Protein AF-A0A3D4I4P0-F1 (afdb_monomer_lite)

Secondary structure (DSSP, 8-state):
--TT--HHHHHHHHHHHHHHHHT--SPPTT-STTT-TTTTS--HHHHHHHHHHHHHHHTT--GGGGSPP-

Radius of gyration: 15.29 Å; chains: 1; bounding box: 34×24×40 Å

Foldseek 3Di:
DQPPDDQQRVLVVVLVVLVCLLPDDDDDPQLDVVRDPPSVPDDSVVSNVVSVVVSVVSVPDGSVVVDDDD

Structure (mmCIF, N/CA/C/O backbone):
data_AF-A0A3D4I4P0-F1
#
_entry.id   AF-A0A3D4I4P0-F1
#
loop_
_atom_site.group_PDB
_atom_site.id
_atom_site.type_symbol
_atom_site.label_atom_id
_atom_site.label_alt_id
_atom_site.label_comp_id
_atom_site.label_asym_id
_atom_site.label_entity_id
_atom_site.label_seq_id
_atom_site.pdbx_PDB_ins_code
_atom_site.Cartn_x
_atom_site.Cartn_y
_atom_site.Cartn_z
_atom_site.occupancy
_atom_site.B_iso_or_equiv
_atom_site.auth_seq_id
_atom_site.auth_comp_id
_atom_site.auth_asym_id
_atom_site.auth_atom_id
_atom_site.pdbx_PDB_model_num
ATOM 1 N N . MET A 1 1 ? 8.010 8.624 11.866 1.00 69.06 1 MET A N 1
ATOM 2 C CA . MET A 1 1 ? 7.198 8.837 10.652 1.00 69.06 1 MET A CA 1
ATOM 3 C C . MET A 1 1 ? 5.749 9.239 10.945 1.00 69.06 1 MET A C 1
ATOM 5 O O . MET A 1 1 ? 5.216 9.973 10.138 1.00 69.06 1 MET A O 1
ATOM 9 N N . LEU A 1 2 ? 5.133 8.882 12.087 1.00 88.06 2 LEU A N 1
ATOM 10 C CA . LEU A 1 2 ? 3.776 9.349 12.467 1.00 88.06 2 LEU A CA 1
ATOM 11 C C . LEU A 1 2 ? 3.692 9.841 13.933 1.00 88.06 2 LEU A C 1
ATOM 13 O O . LEU A 1 2 ? 2.767 9.503 14.665 1.00 88.06 2 LEU A O 1
ATOM 17 N N . ARG A 1 3 ? 4.698 10.582 14.420 1.00 91.31 3 ARG A N 1
ATOM 18 C CA . ARG A 1 3 ? 4.706 11.041 15.825 1.00 91.31 3 ARG A CA 1
ATOM 19 C C . ARG A 1 3 ? 3.567 12.041 16.060 1.00 91.31 3 ARG A C 1
ATOM 21 O O . ARG A 1 3 ? 3.447 12.991 15.297 1.00 91.31 3 ARG A O 1
ATOM 28 N N . GLY A 1 4 ? 2.784 11.833 17.120 1.00 93.25 4 GLY A N 1
ATOM 29 C CA . GLY A 1 4 ? 1.685 12.725 17.518 1.00 93.25 4 GLY A CA 1
ATOM 30 C C . GLY A 1 4 ? 0.376 12.549 16.739 1.00 93.25 4 GLY A C 1
ATOM 31 O O . GLY A 1 4 ? -0.559 13.304 16.972 1.00 93.25 4 GLY A O 1
ATOM 32 N N . VAL A 1 5 ? 0.292 11.570 15.833 1.00 95.50 5 VAL A N 1
ATOM 33 C CA . VAL A 1 5 ? -0.939 11.256 15.093 1.00 95.50 5 VAL A CA 1
ATOM 34 C C . VAL A 1 5 ? -1.815 10.324 15.935 1.00 95.50 5 VAL A C 1
ATOM 36 O O . VAL A 1 5 ? -1.303 9.376 16.533 1.00 95.50 5 VAL A O 1
ATOM 39 N N . SER A 1 6 ? -3.123 10.588 15.988 1.00 96.69 6 SER A N 1
ATOM 40 C CA . SER A 1 6 ? -4.085 9.704 16.659 1.00 96.69 6 SER A CA 1
ATOM 41 C C . SER A 1 6 ? -4.203 8.357 15.932 1.00 96.69 6 SER A C 1
ATOM 43 O O . SER A 1 6 ? -3.903 8.247 14.740 1.00 96.69 6 SER A O 1
ATOM 45 N N . HIS A 1 7 ? -4.663 7.313 16.625 1.00 96.00 7 HIS A N 1
ATOM 46 C CA . HIS A 1 7 ? -4.879 6.011 15.986 1.00 96.00 7 HIS A CA 1
ATOM 47 C C . HIS A 1 7 ? -5.965 6.097 14.907 1.00 96.00 7 HIS A C 1
ATOM 49 O O . HIS A 1 7 ? -5.839 5.498 13.841 1.00 96.00 7 HIS A O 1
ATOM 55 N N . GLU A 1 8 ? -7.008 6.885 15.154 1.00 96.62 8 GLU A N 1
ATOM 56 C CA . GLU A 1 8 ? -8.104 7.140 14.227 1.00 96.62 8 GLU A CA 1
ATOM 57 C C . GLU A 1 8 ? -7.605 7.788 12.934 1.00 96.62 8 GLU A C 1
ATOM 59 O O . GLU A 1 8 ? -7.959 7.338 11.841 1.00 96.62 8 GLU A O 1
ATOM 64 N N . ASP A 1 9 ? -6.765 8.818 13.043 1.00 96.94 9 ASP A N 1
ATOM 65 C CA . ASP A 1 9 ? -6.224 9.516 11.876 1.00 96.94 9 ASP A CA 1
ATOM 66 C C . ASP A 1 9 ? -5.214 8.651 11.126 1.00 96.94 9 ASP A C 1
ATOM 68 O O . ASP A 1 9 ? -5.214 8.640 9.894 1.00 96.94 9 ASP A O 1
ATOM 72 N N . ALA A 1 10 ? -4.408 7.860 11.841 1.00 96.44 10 ALA A N 1
ATOM 73 C CA . ALA A 1 10 ? -3.503 6.899 11.223 1.00 96.44 10 ALA A CA 1
ATOM 74 C C . ALA A 1 10 ? -4.272 5.851 10.400 1.00 96.44 10 ALA A C 1
ATOM 76 O O . ALA A 1 10 ? -3.929 5.610 9.244 1.00 96.44 10 ALA A O 1
ATOM 77 N N . VAL A 1 11 ? -5.350 5.271 10.943 1.00 96.81 11 VAL A N 1
ATOM 78 C CA . VAL A 1 11 ? -6.182 4.290 10.222 1.00 96.81 11 VAL A CA 1
ATOM 79 C C . VAL A 1 11 ? -6.818 4.915 8.979 1.00 96.81 11 VAL A C 1
ATOM 81 O O . VAL A 1 11 ? -6.719 4.345 7.891 1.00 96.81 11 VAL A O 1
ATOM 84 N N . LYS A 1 12 ? -7.412 6.109 9.103 1.00 96.88 12 LYS A N 1
ATOM 85 C CA . LYS A 1 12 ? -7.991 6.834 7.956 1.00 96.88 12 LYS A CA 1
ATOM 86 C C . LYS A 1 12 ? -6.947 7.115 6.876 1.00 96.88 12 LYS A C 1
ATOM 88 O O . LYS A 1 12 ? -7.228 6.938 5.690 1.00 96.88 12 LYS A O 1
ATOM 93 N N . LEU A 1 13 ? -5.745 7.528 7.280 1.00 96.69 13 LEU A N 1
ATOM 94 C CA . LEU A 1 13 ? -4.644 7.810 6.366 1.00 96.69 13 LEU A CA 1
ATOM 95 C C . LEU A 1 13 ? -4.219 6.554 5.599 1.00 96.69 13 LEU A C 1
ATOM 97 O O . LEU A 1 13 ? -4.104 6.607 4.377 1.00 96.69 13 LEU A O 1
ATOM 101 N N . ILE A 1 14 ? -4.037 5.423 6.284 1.00 96.88 14 ILE A N 1
ATOM 102 C CA . ILE A 1 14 ? -3.659 4.157 5.641 1.00 96.88 14 ILE A CA 1
ATOM 103 C C . ILE A 1 14 ? -4.732 3.701 4.646 1.00 96.88 14 ILE A C 1
ATOM 105 O O . ILE A 1 14 ? -4.395 3.387 3.505 1.00 96.88 14 ILE A O 1
ATOM 109 N N . ILE A 1 15 ? -6.017 3.730 5.021 1.00 98.06 15 ILE A N 1
ATOM 110 C CA . ILE A 1 15 ? -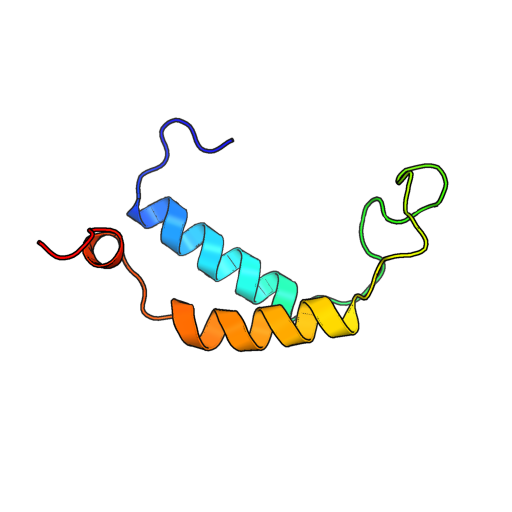7.122 3.369 4.113 1.00 98.06 15 ILE A CA 1
ATOM 111 C C . ILE A 1 15 ? -7.109 4.260 2.861 1.00 98.06 15 ILE A C 1
ATOM 113 O O . ILE A 1 15 ? -7.206 3.759 1.740 1.00 98.06 15 ILE A O 1
ATOM 117 N N . SER A 1 16 ? -6.925 5.572 3.037 1.00 98.00 16 SER A N 1
ATOM 118 C CA . SER A 1 16 ? -6.824 6.534 1.932 1.00 98.00 16 SER A CA 1
ATOM 119 C C . SER A 1 16 ? -5.635 6.244 1.008 1.00 98.00 16 SER A C 1
ATOM 121 O O . SER A 1 16 ? -5.783 6.229 -0.216 1.00 98.00 16 SER A O 1
ATOM 123 N N . ILE A 1 17 ? -4.458 5.950 1.570 1.00 97.56 17 ILE A N 1
ATOM 124 C CA . ILE A 1 17 ? -3.253 5.613 0.800 1.00 97.56 17 ILE A CA 1
ATOM 125 C C . ILE A 1 17 ? -3.466 4.337 -0.016 1.00 97.56 17 ILE A C 1
ATOM 127 O O . ILE A 1 17 ? -3.182 4.336 -1.212 1.00 97.56 17 ILE A O 1
ATOM 131 N N . PHE A 1 18 ? -4.018 3.278 0.580 1.00 98.44 18 PHE A N 1
ATOM 132 C CA . PHE A 1 18 ? -4.325 2.047 -0.154 1.00 98.44 18 PHE A CA 1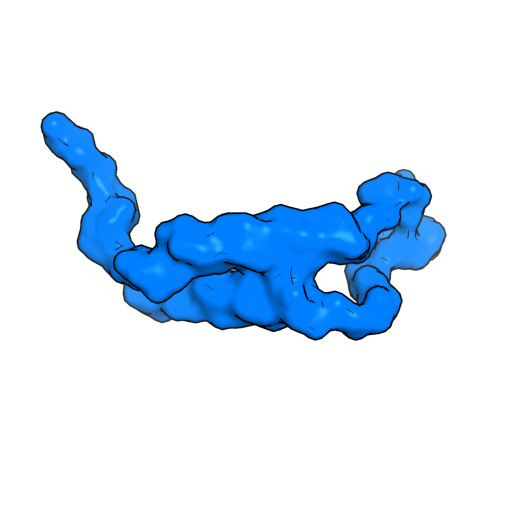
ATOM 133 C C . PHE A 1 18 ? -5.353 2.277 -1.265 1.00 98.44 18 PHE A C 1
ATOM 135 O O . PHE A 1 18 ? -5.207 1.706 -2.344 1.00 98.44 18 PHE A O 1
ATOM 142 N N . GLY A 1 19 ? -6.332 3.163 -1.054 1.00 98.44 19 GLY A N 1
ATOM 143 C CA . GLY A 1 19 ? -7.240 3.622 -2.108 1.00 98.44 19 GLY A CA 1
ATOM 144 C C . GLY A 1 19 ? -6.502 4.263 -3.285 1.00 98.44 19 GLY A C 1
ATOM 145 O O . GLY A 1 19 ? -6.764 3.922 -4.436 1.00 98.44 19 GLY A O 1
ATOM 146 N N . ARG A 1 20 ? -5.526 5.133 -3.002 1.00 98.31 20 ARG A N 1
ATOM 147 C CA . ARG A 1 20 ? -4.701 5.783 -4.033 1.00 98.31 20 ARG A CA 1
ATOM 148 C C . ARG A 1 20 ? -3.813 4.789 -4.778 1.00 98.31 20 ARG A C 1
ATOM 150 O O . ARG A 1 20 ? -3.739 4.878 -6.000 1.00 98.31 20 ARG A O 1
ATOM 157 N N . ILE A 1 21 ? -3.179 3.847 -4.072 1.00 98.38 21 ILE A N 1
ATOM 158 C CA . ILE A 1 21 ? -2.356 2.790 -4.686 1.00 98.38 21 ILE A CA 1
ATOM 159 C C . ILE A 1 21 ? -3.230 1.900 -5.577 1.00 98.38 21 ILE A C 1
ATOM 161 O O . ILE A 1 21 ? -2.878 1.643 -6.721 1.00 98.38 21 ILE A O 1
ATOM 165 N N . ALA A 1 22 ? -4.415 1.504 -5.107 1.00 98.44 22 ALA A N 1
ATOM 166 C CA . ALA A 1 22 ? -5.354 0.657 -5.845 1.00 98.44 22 ALA A CA 1
ATOM 167 C C . ALA A 1 22 ? -5.868 1.275 -7.162 1.00 98.44 22 ALA A C 1
ATOM 169 O O . ALA A 1 22 ? -6.376 0.552 -8.023 1.00 98.44 22 ALA A O 1
ATOM 170 N N . SER A 1 23 ? -5.762 2.594 -7.331 1.00 98.19 23 SER A N 1
ATOM 171 C CA . SER A 1 23 ? -6.101 3.303 -8.570 1.00 98.19 23 SER A CA 1
ATOM 172 C C . SER A 1 23 ? -4.889 3.915 -9.277 1.00 98.19 23 SER A C 1
ATOM 174 O O . SER A 1 23 ? -5.076 4.666 -10.236 1.00 98.19 23 SER A O 1
ATOM 176 N N . TYR A 1 24 ? -3.670 3.662 -8.792 1.00 98.44 24 TYR A N 1
ATOM 177 C CA . TYR A 1 24 ? -2.474 4.318 -9.302 1.00 98.44 24 TYR A CA 1
ATOM 178 C C . TYR A 1 24 ? -2.169 3.884 -10.734 1.00 98.44 24 TYR A C 1
ATOM 180 O O . TYR A 1 24 ? -2.382 2.736 -11.123 1.00 98.44 24 TYR A O 1
ATOM 188 N N . LYS A 1 25 ? -1.681 4.840 -11.520 1.00 97.81 25 LYS A N 1
ATOM 189 C CA . LYS A 1 25 ? -1.221 4.664 -12.893 1.00 97.81 25 LYS A CA 1
ATOM 190 C C . LYS A 1 25 ? -0.050 5.610 -13.123 1.00 97.81 25 LYS A C 1
ATOM 192 O O . LYS A 1 25 ? -0.029 6.697 -12.548 1.00 97.81 25 LYS A O 1
ATOM 197 N N . GLY A 1 26 ? 0.850 5.227 -14.019 1.00 95.81 26 GLY A N 1
ATOM 198 C CA . GLY A 1 26 ? 2.026 6.017 -14.372 1.00 95.81 26 GLY A CA 1
ATOM 199 C C . GLY A 1 26 ? 3.311 5.405 -13.831 1.00 95.81 26 GLY A C 1
ATOM 200 O O . GLY A 1 26 ? 3.340 4.241 -13.443 1.00 95.81 26 GLY A O 1
ATOM 201 N N . GLU A 1 27 ? 4.379 6.193 -13.846 1.00 95.56 27 GLU A N 1
ATOM 202 C CA . GLU A 1 27 ? 5.700 5.751 -13.403 1.00 95.56 27 GLU A CA 1
ATOM 203 C C . GLU A 1 27 ? 5.755 5.625 -11.878 1.00 95.56 27 GLU A C 1
ATOM 205 O O . GLU A 1 27 ? 5.258 6.495 -11.165 1.00 95.56 27 GLU A O 1
ATOM 210 N N . ILE A 1 28 ? 6.384 4.562 -11.368 1.00 96.38 28 ILE A N 1
ATOM 211 C CA . ILE A 1 28 ? 6.642 4.425 -9.932 1.00 96.38 28 ILE A CA 1
ATOM 212 C C . ILE A 1 28 ? 7.716 5.456 -9.544 1.00 96.38 28 ILE A C 1
ATOM 214 O O . ILE A 1 28 ? 8.828 5.398 -10.075 1.00 96.38 28 ILE A O 1
ATOM 218 N N . PRO A 1 29 ? 7.430 6.393 -8.622 1.00 95.38 29 PRO A N 1
ATOM 219 C CA . PRO A 1 29 ? 8.419 7.376 -8.197 1.00 95.38 29 PRO A CA 1
ATOM 220 C C . PRO A 1 29 ? 9.637 6.701 -7.559 1.00 95.38 29 PRO A C 1
ATOM 222 O O . PRO A 1 29 ? 9.477 5.843 -6.690 1.00 95.38 29 PRO A O 1
ATOM 225 N N . GLY A 1 30 ? 10.844 7.103 -7.964 1.00 96.06 30 GLY A N 1
ATOM 226 C CA . GLY A 1 30 ? 12.091 6.550 -7.437 1.00 96.06 30 GLY A CA 1
ATOM 227 C C . GLY A 1 30 ? 12.472 5.179 -7.997 1.00 96.06 30 GLY A C 1
ATOM 228 O O . GLY A 1 30 ? 13.419 4.590 -7.497 1.00 96.06 30 GLY A O 1
ATOM 229 N N . ALA A 1 31 ? 11.765 4.652 -9.003 1.00 96.50 31 ALA A N 1
ATOM 230 C CA . ALA A 1 31 ? 12.056 3.345 -9.605 1.00 96.50 31 ALA A CA 1
ATOM 231 C C . ALA A 1 31 ? 13.086 3.398 -10.749 1.00 96.50 31 ALA A C 1
ATOM 233 O O . ALA A 1 31 ? 13.242 2.418 -11.475 1.00 96.50 31 ALA A O 1
ATOM 234 N N . LYS A 1 32 ? 13.770 4.529 -10.961 1.00 95.12 32 LYS A N 1
ATOM 235 C CA . LYS A 1 32 ? 14.811 4.650 -11.992 1.00 95.12 32 LYS A CA 1
ATOM 236 C C . LYS A 1 32 ? 16.150 4.100 -11.503 1.00 95.12 32 LYS A C 1
ATOM 238 O O . LYS A 1 32 ? 16.389 3.991 -10.300 1.00 95.12 32 LYS A O 1
ATOM 243 N N . ILE A 1 33 ? 17.040 3.782 -12.444 1.00 95.94 33 ILE A N 1
ATOM 244 C CA . ILE A 1 33 ? 18.357 3.192 -12.160 1.00 95.94 33 ILE A CA 1
ATOM 245 C C . ILE A 1 33 ? 19.222 4.087 -11.262 1.00 95.94 33 ILE A C 1
ATOM 247 O O . ILE A 1 33 ? 19.961 3.591 -10.417 1.00 95.94 33 ILE A O 1
ATOM 251 N N . GLU A 1 34 ? 19.109 5.403 -11.414 1.00 97.06 34 GLU A N 1
ATOM 252 C CA . GLU A 1 34 ? 19.837 6.393 -10.625 1.00 97.06 34 GLU A CA 1
ATOM 253 C C . GLU A 1 34 ? 19.222 6.654 -9.237 1.00 97.06 34 GLU A C 1
ATOM 255 O O . GLU A 1 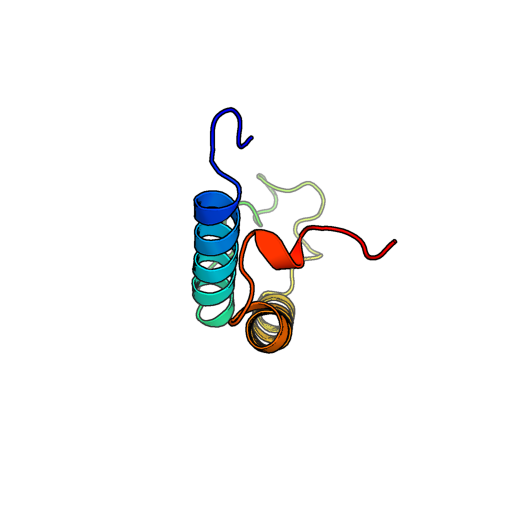34 ? 19.857 7.295 -8.402 1.00 97.06 34 GLU A O 1
ATOM 260 N N . GLU A 1 35 ? 18.016 6.139 -8.966 1.00 97.44 35 GLU A N 1
ATOM 261 C CA . GLU A 1 35 ? 17.255 6.389 -7.731 1.00 97.44 35 GLU A CA 1
ATOM 262 C C . GLU A 1 35 ? 17.097 5.131 -6.855 1.00 97.44 35 GLU A C 1
ATOM 264 O O . GLU A 1 35 ? 17.013 5.245 -5.630 1.00 97.44 35 GLU A O 1
ATOM 269 N N . CYS A 1 36 ? 17.093 3.931 -7.454 1.00 96.88 36 CYS A N 1
ATOM 270 C CA . CYS A 1 36 ? 16.871 2.660 -6.763 1.00 96.88 36 CYS A CA 1
ATOM 271 C C . CYS A 1 36 ? 17.954 1.626 -7.090 1.00 96.88 36 CYS A C 1
ATOM 273 O O . CYS A 1 36 ? 18.122 1.196 -8.231 1.00 96.88 36 CYS A O 1
ATOM 275 N N . GLY A 1 37 ? 18.630 1.126 -6.049 1.00 97.00 37 GLY A N 1
ATOM 276 C CA . GLY A 1 37 ? 19.620 0.051 -6.181 1.00 97.00 37 GLY A CA 1
ATOM 277 C C . GLY A 1 37 ? 19.049 -1.291 -6.668 1.00 97.00 37 GLY A C 1
ATOM 278 O O . GLY A 1 37 ? 19.822 -2.174 -7.023 1.00 97.00 37 GLY A O 1
ATOM 279 N N . ASN A 1 38 ? 17.719 -1.441 -6.704 1.00 96.50 38 ASN A N 1
ATOM 280 C CA . ASN A 1 38 ? 17.007 -2.630 -7.184 1.00 96.50 38 ASN A CA 1
ATOM 281 C C . ASN A 1 38 ? 15.906 -2.270 -8.206 1.00 96.50 38 ASN A C 1
ATOM 283 O O . ASN A 1 38 ? 14.805 -2.812 -8.170 1.00 96.50 38 ASN A O 1
ATOM 287 N N . TYR A 1 39 ? 16.185 -1.320 -9.105 1.00 95.88 39 TYR A N 1
ATOM 288 C CA . TYR A 1 39 ? 15.204 -0.746 -10.041 1.00 95.88 39 TYR A CA 1
ATOM 289 C C . TYR A 1 39 ? 14.501 -1.759 -10.974 1.00 95.88 39 TYR A C 1
ATOM 291 O O . TYR A 1 39 ? 13.446 -1.454 -11.525 1.00 95.88 39 TYR A O 1
ATOM 299 N N . LEU A 1 40 ? 15.065 -2.959 -11.160 1.00 96.00 40 LEU A N 1
ATOM 300 C CA . LEU A 1 40 ? 14.492 -4.014 -12.007 1.00 96.00 40 LEU A CA 1
ATOM 301 C C . LEU A 1 40 ? 13.368 -4.815 -11.328 1.00 96.00 40 LEU A C 1
ATOM 303 O O . LEU A 1 40 ? 12.647 -5.531 -12.015 1.00 96.00 40 LEU A O 1
ATOM 307 N N . ASP A 1 41 ? 13.211 -4.707 -10.008 1.00 96.25 41 ASP A N 1
ATOM 308 C CA . ASP A 1 41 ? 12.312 -5.547 -9.199 1.00 96.25 41 ASP A CA 1
ATOM 309 C C . ASP A 1 41 ? 10.993 -4.834 -8.843 1.00 96.25 41 ASP A C 1
ATOM 311 O O . ASP A 1 41 ? 10.431 -4.987 -7.758 1.00 96.25 41 ASP A O 1
ATOM 315 N N . HIS A 1 42 ? 10.513 -3.976 -9.743 1.00 96.88 42 HIS A N 1
ATOM 316 C CA . HIS A 1 42 ? 9.276 -3.225 -9.560 1.00 96.88 42 HIS A CA 1
ATOM 317 C C . HIS A 1 42 ? 8.138 -3.797 -10.416 1.00 96.88 42 HIS A C 1
ATOM 319 O O . HIS A 1 42 ? 8.269 -3.935 -11.629 1.00 96.88 42 HIS A O 1
ATOM 325 N N . ASP A 1 43 ? 6.986 -4.048 -9.786 1.00 97.56 43 ASP A N 1
ATOM 326 C CA . ASP A 1 43 ? 5.751 -4.506 -10.435 1.00 97.56 43 ASP A CA 1
ATOM 327 C C . ASP A 1 43 ? 4.567 -3.621 -10.011 1.00 97.56 43 ASP A C 1
ATOM 329 O O . ASP A 1 43 ? 4.017 -3.751 -8.911 1.00 97.56 43 ASP A O 1
ATOM 333 N N . LEU A 1 44 ? 4.183 -2.684 -10.886 1.00 97.88 44 LEU A N 1
ATOM 334 C CA . LEU A 1 44 ? 3.062 -1.783 -10.619 1.00 97.88 44 LEU A CA 1
ATOM 335 C C . LEU A 1 44 ? 1.724 -2.531 -10.589 1.00 97.88 44 LEU A C 1
ATOM 337 O O . LEU A 1 44 ? 0.896 -2.277 -9.712 1.00 97.88 44 LEU A O 1
ATOM 341 N N . ASP A 1 45 ? 1.502 -3.439 -11.536 1.00 98.19 45 ASP A N 1
ATOM 342 C CA . ASP A 1 45 ? 0.225 -4.137 -11.671 1.00 98.19 45 ASP A CA 1
ATOM 343 C C . ASP A 1 45 ? -0.004 -5.078 -10.483 1.00 98.19 45 ASP A C 1
ATOM 345 O O . ASP A 1 45 ? -1.106 -5.118 -9.917 1.00 98.19 45 ASP A O 1
ATOM 349 N N . GLY A 1 46 ? 1.054 -5.757 -10.032 1.00 98.38 46 GLY A N 1
ATOM 350 C CA . GLY A 1 46 ? 1.072 -6.526 -8.792 1.00 98.38 46 GLY A CA 1
ATOM 351 C C . GLY A 1 46 ? 0.74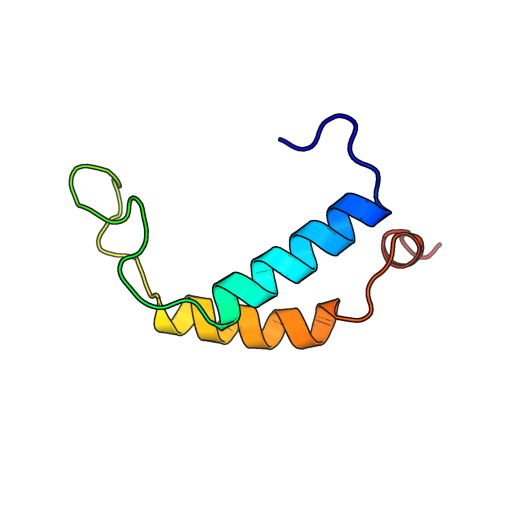2 -5.665 -7.576 1.00 98.38 46 GLY A C 1
ATOM 352 O O . GLY A 1 46 ? -0.180 -5.993 -6.824 1.00 98.38 46 GLY A O 1
ATOM 353 N N . ALA A 1 47 ? 1.405 -4.516 -7.410 1.00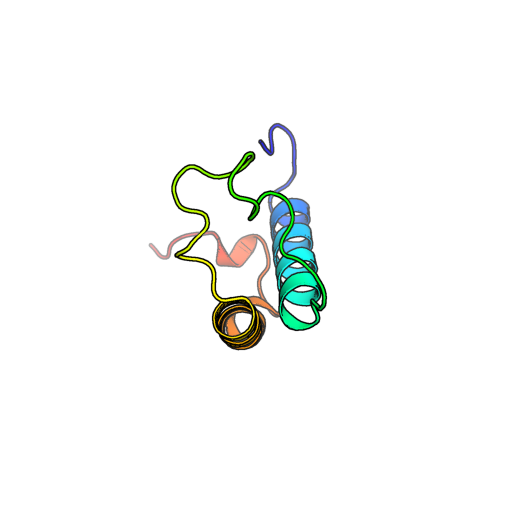 98.31 47 ALA A N 1
ATOM 354 C CA . ALA A 1 47 ? 1.147 -3.603 -6.294 1.00 98.31 47 ALA A CA 1
ATOM 355 C C . ALA A 1 47 ? -0.300 -3.071 -6.279 1.00 98.31 47 ALA A C 1
ATOM 357 O O . ALA A 1 47 ? -0.948 -3.047 -5.228 1.00 98.31 47 ALA A O 1
ATOM 358 N N . VAL A 1 48 ? -0.845 -2.692 -7.441 1.00 98.75 48 VAL A N 1
ATOM 359 C CA . VAL A 1 48 ? -2.244 -2.257 -7.596 1.00 98.75 48 VAL A CA 1
ATOM 360 C C . VAL A 1 48 ? -3.211 -3.388 -7.234 1.00 98.75 48 VAL A C 1
ATOM 362 O O . VAL A 1 48 ? -4.205 -3.163 -6.535 1.00 98.75 48 VAL A O 1
ATOM 365 N N . SER A 1 49 ? -2.939 -4.607 -7.706 1.00 98.69 49 SER A N 1
ATOM 366 C CA . SER A 1 49 ? -3.740 -5.797 -7.407 1.00 98.69 49 SER A CA 1
ATOM 367 C C . SER A 1 49 ? -3.766 -6.095 -5.905 1.00 98.69 49 SER A C 1
ATOM 369 O O . SER A 1 49 ? -4.847 -6.237 -5.325 1.00 98.69 49 SER A O 1
ATOM 371 N N . GLU A 1 50 ? -2.605 -6.121 -5.249 1.00 98.69 50 GLU A N 1
ATOM 372 C CA . GLU A 1 50 ? -2.506 -6.375 -3.809 1.00 98.69 50 GLU A CA 1
ATOM 373 C C . GLU A 1 50 ? -3.162 -5.265 -2.983 1.00 98.69 50 GLU A C 1
ATOM 375 O O . GLU A 1 50 ? -3.916 -5.549 -2.048 1.00 98.69 50 GLU A O 1
ATOM 380 N N . ALA A 1 51 ? -3.002 -3.999 -3.379 1.00 98.62 51 ALA A N 1
ATOM 381 C CA . ALA A 1 51 ? -3.671 -2.889 -2.713 1.00 98.62 51 ALA A CA 1
ATOM 382 C C . ALA A 1 51 ? -5.202 -3.005 -2.777 1.00 98.62 51 ALA A C 1
ATOM 384 O O . ALA A 1 51 ? -5.874 -2.791 -1.767 1.00 98.62 51 ALA A O 1
ATOM 385 N N . LYS A 1 52 ? -5.772 -3.409 -3.924 1.00 98.62 52 LYS A N 1
ATOM 386 C CA . LYS A 1 52 ? -7.221 -3.666 -4.054 1.00 98.62 52 LYS A CA 1
ATOM 387 C C . LYS A 1 52 ? -7.692 -4.794 -3.141 1.00 98.62 52 LYS A C 1
ATOM 389 O O . LYS A 1 52 ? -8.786 -4.701 -2.583 1.00 98.62 52 LYS A O 1
ATOM 394 N N . LYS A 1 53 ? -6.908 -5.869 -3.009 1.00 98.69 53 LYS A N 1
ATOM 395 C CA . LYS A 1 53 ? -7.234 -6.994 -2.118 1.00 98.69 53 LYS A CA 1
ATOM 396 C C . LYS A 1 53 ? -7.220 -6.542 -0.662 1.00 98.69 53 LYS A C 1
ATOM 398 O O . LYS A 1 53 ? -8.203 -6.756 0.043 1.00 98.69 53 LYS A O 1
ATOM 403 N N . PHE A 1 54 ? -6.160 -5.858 -0.235 1.00 98.50 54 PHE A N 1
ATOM 404 C CA . PHE A 1 54 ? -6.020 -5.411 1.147 1.00 98.50 54 PHE A CA 1
ATOM 405 C C . PHE A 1 54 ? -7.042 -4.337 1.526 1.00 98.50 54 PHE A C 1
ATOM 407 O O . PHE A 1 54 ? -7.620 -4.405 2.608 1.00 98.50 54 PHE A O 1
ATOM 414 N N . LEU A 1 55 ? -7.360 -3.403 0.622 1.00 98.25 55 LEU A N 1
ATOM 415 C CA . LEU A 1 55 ? -8.362 -2.364 0.869 1.00 98.25 55 LEU A CA 1
ATOM 416 C C . LEU A 1 55 ? -9.724 -2.954 1.266 1.00 98.25 55 LEU A C 1
ATOM 418 O O . LEU A 1 55 ? -10.363 -2.448 2.186 1.00 98.25 55 LEU A O 1
ATOM 422 N N . LYS A 1 56 ? -10.139 -4.070 0.649 1.00 98.12 56 LYS A N 1
ATOM 423 C CA . LYS A 1 56 ? -11.376 -4.783 1.023 1.00 98.12 56 LYS A CA 1
ATOM 424 C C . LYS A 1 56 ? -11.346 -5.311 2.461 1.00 98.12 56 LYS A C 1
ATOM 426 O O . LYS A 1 56 ? -12.393 -5.375 3.098 1.00 98.12 56 LYS A O 1
ATOM 431 N N . VAL A 1 57 ? -10.167 -5.676 2.965 1.00 97.75 57 VAL A N 1
ATOM 432 C CA . VAL A 1 57 ? -9.963 -6.154 4.342 1.00 97.75 57 VAL A CA 1
ATOM 433 C C . VAL A 1 57 ? -10.025 -4.991 5.335 1.00 97.75 57 VAL A C 1
ATOM 435 O O . VAL A 1 57 ? -10.655 -5.110 6.387 1.00 97.75 57 VAL A O 1
ATOM 438 N N . ILE A 1 58 ? -9.407 -3.853 5.000 1.00 97.50 58 ILE A N 1
ATOM 439 C CA . ILE A 1 58 ? -9.241 -2.729 5.935 1.00 97.50 58 ILE A CA 1
ATOM 440 C C . ILE A 1 58 ? -10.324 -1.646 5.859 1.00 97.50 58 ILE A C 1
ATOM 442 O O . ILE A 1 58 ? -10.397 -0.818 6.760 1.00 97.50 58 ILE A O 1
ATOM 446 N N . GLN A 1 59 ? -11.196 -1.643 4.845 1.00 95.06 59 GLN A N 1
ATOM 447 C CA . GLN A 1 59 ? -12.195 -0.577 4.630 1.00 95.06 59 GLN A CA 1
ATOM 448 C C . GLN A 1 59 ? -13.095 -0.275 5.845 1.00 95.06 59 GLN A C 1
ATOM 450 O O . GLN A 1 59 ? -13.584 0.840 5.984 1.00 95.06 59 GLN A O 1
ATOM 455 N N . GLY A 1 60 ? -13.316 -1.259 6.725 1.00 95.19 60 GLY A N 1
ATOM 456 C CA . GLY A 1 60 ? -14.127 -1.130 7.941 1.00 95.19 60 GLY A CA 1
ATOM 457 C C . GLY A 1 60 ? -13.315 -1.118 9.238 1.00 95.19 60 GLY A C 1
ATOM 458 O O . GLY A 1 60 ? -13.834 -1.536 10.279 1.00 95.19 60 GLY A O 1
ATOM 459 N N . TRP A 1 61 ? -12.026 -0.776 9.181 1.00 97.44 61 TRP A N 1
ATOM 460 C CA . TRP A 1 61 ? -11.169 -0.668 10.362 1.00 97.44 61 TRP A CA 1
ATOM 461 C C . TRP A 1 61 ? -11.345 0.666 11.090 1.00 97.44 61 TRP A C 1
ATOM 463 O O . TRP A 1 61 ? -11.657 1.694 10.496 1.00 97.44 61 TRP A O 1
ATOM 473 N N . ASN A 1 62 ? -11.137 0.629 12.403 1.00 96.25 62 ASN A N 1
ATOM 474 C CA . ASN A 1 62 ? -11.113 1.777 13.304 1.00 96.25 62 ASN A CA 1
ATOM 475 C C . ASN A 1 62 ? -10.118 1.495 14.447 1.00 96.25 62 ASN A C 1
ATOM 477 O O . ASN A 1 62 ? -9.559 0.399 14.515 1.00 96.25 62 ASN A O 1
ATOM 481 N N . ALA A 1 63 ? -9.896 2.468 15.334 1.00 95.75 63 ALA A N 1
ATOM 482 C CA . ALA A 1 63 ? -8.912 2.345 16.412 1.00 95.75 63 ALA A CA 1
ATOM 483 C C . ALA A 1 63 ? -9.197 1.183 17.385 1.00 95.75 63 ALA A C 1
ATOM 485 O O . ALA A 1 63 ? -8.265 0.562 17.886 1.00 95.75 63 ALA A O 1
ATOM 486 N N . GLU A 1 64 ? -10.466 0.827 17.605 1.00 95.44 64 GLU A N 1
ATOM 487 C CA . GLU A 1 64 ? -10.840 -0.284 18.489 1.00 95.44 64 GLU A CA 1
ATOM 488 C C . GLU A 1 64 ? -10.360 -1.640 17.958 1.00 95.44 64 GLU A C 1
ATOM 490 O O . GLU A 1 64 ? -9.885 -2.472 18.727 1.00 95.44 64 GLU A O 1
ATOM 495 N N . LYS A 1 65 ? -10.386 -1.838 16.634 1.00 94.62 65 LYS A N 1
ATOM 496 C CA . LYS A 1 65 ? -9.872 -3.058 15.987 1.00 94.62 65 LYS A CA 1
ATOM 497 C C . LYS A 1 65 ? -8.347 -3.200 16.035 1.00 94.62 65 LYS A C 1
ATOM 499 O O . LYS A 1 65 ? -7.834 -4.232 15.616 1.00 94.62 65 LYS A O 1
ATOM 504 N N . LEU A 1 66 ? -7.626 -2.191 16.528 1.00 93.88 66 LEU A N 1
ATOM 505 C CA . LEU A 1 66 ? -6.177 -2.268 16.734 1.00 93.88 66 LEU A CA 1
ATOM 506 C C . LEU A 1 66 ? -5.805 -2.944 18.061 1.00 93.88 66 LEU A C 1
ATOM 508 O O . LEU A 1 66 ? -4.640 -3.278 18.269 1.00 93.88 66 LEU A O 1
ATOM 512 N N . LYS A 1 67 ? -6.769 -3.124 18.972 1.00 94.44 67 LYS A N 1
ATOM 513 C CA . LYS A 1 67 ? -6.546 -3.776 20.264 1.00 94.44 67 LYS A CA 1
ATOM 514 C C . LYS A 1 67 ? -6.515 -5.291 20.070 1.00 94.44 67 LYS A C 1
ATOM 516 O O . LYS A 1 67 ? -7.442 -5.864 19.500 1.00 94.44 67 LYS A O 1
ATOM 521 N N . TYR A 1 68 ? -5.462 -5.939 20.560 1.00 92.50 68 TYR A N 1
ATOM 522 C CA . TYR A 1 68 ? -5.394 -7.398 20.565 1.00 92.50 68 TYR A CA 1
ATOM 523 C C . TYR A 1 68 ? -6.446 -7.985 21.520 1.00 92.50 68 TYR A C 1
ATOM 525 O O . TYR A 1 68 ? -6.659 -7.417 22.596 1.00 92.50 68 TYR A O 1
ATOM 533 N N . PRO A 1 69 ? -7.093 -9.107 21.156 1.00 88.62 69 PRO A N 1
ATOM 534 C CA . PRO A 1 69 ? -7.937 -9.850 22.084 1.00 88.62 69 PRO A CA 1
ATOM 535 C C . PRO A 1 69 ? -7.128 -10.331 23.297 1.00 88.62 69 PRO A C 1
ATOM 537 O O . PRO A 1 69 ? -5.950 -10.665 23.157 1.00 88.62 69 PRO A O 1
ATOM 540 N N . SER A 1 70 ? -7.773 -10.358 24.464 1.00 81.44 70 SER A N 1
ATOM 541 C CA . SER A 1 70 ? -7.262 -10.966 25.701 1.00 81.44 70 SER A CA 1
ATOM 542 C C . SER A 1 70 ? -7.316 -12.486 25.665 1.00 81.44 70 SER A C 1
ATOM 544 O O . SER A 1 70 ? -8.362 -12.986 25.186 1.00 81.44 70 SER A O 1
#

Sequence (70 aa):
MLRGVSHEDAVKLIISIFGRIASYKGEIPGAKIEECGNYLDHDLDGAVSEAKKFLKVIQGWNAEKLKYPS

pLDDT: mean 95.96, st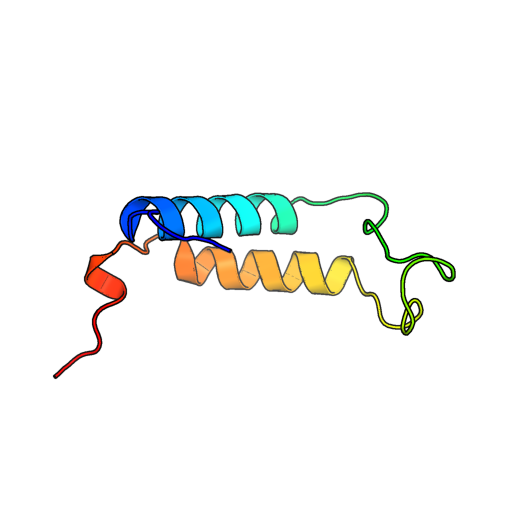d 4.25, range [69.06, 98.75]